Protein AF-A0A3N4NFZ6-F1 (afdb_monomer_lite)

pLDDT: mean 78.94, std 17.58, range [36.44, 97.06]

Radius of gyration: 37.86 Å; chains: 1; bounding box: 82×23×106 Å

Organism: NCBI:txid1853276

Secondary structure (DSSP, 8-state):
----------THHHHHHHHHHHHHHHHHHHHHHHHHHHHHS-S------------------S--SS----------STTGGGGHHHHHHHHHHHT--TT-

Foldseek 3Di:
DDDDDDDDDDDPPVVVVVVVVVVVVVVVVVVVVVVVVVVPPDPDPPDPPPPPPPVPVPDDDPDDPPDDFAADDADDDDCSVVCVVVVVVVCVVVVDDGPD

Structure (mmCIF, N/CA/C/O backbone):
data_AF-A0A3N4NFZ6-F1
#
_entry.id   AF-A0A3N4NFZ6-F1
#
loop_
_atom_site.group_PDB
_atom_site.id
_atom_site.type_symbol
_atom_site.label_atom_id
_atom_site.label_alt_id
_atom_site.label_comp_id
_atom_site.label_asym_id
_atom_site.label_entity_id
_atom_site.label_seq_id
_atom_site.pdbx_PDB_ins_code
_atom_site.Cartn_x
_atom_site.Cartn_y
_atom_site.Cartn_z
_atom_site.occupancy
_atom_site.B_iso_or_equiv
_atom_site.auth_seq_id
_atom_site.auth_comp_id
_atom_site.auth_asym_id
_atom_site.auth_atom_id
_atom_site.pdbx_PDB_model_num
ATOM 1 N N . MET A 1 1 ? 57.651 -0.594 -87.133 1.00 37.31 1 MET A N 1
ATOM 2 C CA . MET A 1 1 ? 56.608 0.444 -87.015 1.00 37.31 1 MET A CA 1
ATOM 3 C C . MET A 1 1 ? 55.800 0.098 -85.773 1.00 37.31 1 MET A C 1
ATOM 5 O O . MET A 1 1 ? 55.161 -0.943 -85.755 1.00 37.31 1 MET A O 1
ATOM 9 N N . LEU A 1 2 ? 55.997 0.855 -84.694 1.00 36.44 2 LEU A N 1
ATOM 10 C CA . LEU A 1 2 ? 55.379 0.637 -83.383 1.00 36.44 2 LEU A CA 1
ATOM 11 C C . LEU A 1 2 ? 53.959 1.216 -83.414 1.00 36.44 2 LEU A C 1
ATOM 13 O O . LEU A 1 2 ? 53.805 2.369 -83.813 1.00 36.44 2 LEU A O 1
ATOM 17 N N . ILE A 1 3 ? 52.947 0.450 -83.000 1.00 45.25 3 ILE A N 1
ATOM 18 C CA . ILE A 1 3 ? 51.616 1.000 -82.715 1.00 45.25 3 ILE A CA 1
ATOM 19 C C . ILE A 1 3 ? 51.429 1.053 -81.200 1.00 45.25 3 ILE A C 1
ATOM 21 O O . ILE A 1 3 ? 51.752 0.119 -80.470 1.00 45.25 3 ILE A O 1
ATOM 25 N N . SER A 1 4 ? 50.986 2.239 -80.801 1.00 37.25 4 SER A N 1
ATOM 26 C CA . SER A 1 4 ? 51.023 2.872 -79.493 1.00 37.25 4 SER A CA 1
ATOM 27 C C . SER A 1 4 ? 50.062 2.279 -78.459 1.00 37.25 4 SER A C 1
ATOM 29 O O . SER A 1 4 ? 49.038 1.690 -78.793 1.00 37.25 4 SER A O 1
ATOM 31 N N . MET A 1 5 ? 50.398 2.534 -77.193 1.00 50.19 5 MET A N 1
ATOM 32 C CA . MET A 1 5 ? 49.604 2.297 -75.986 1.00 50.19 5 MET A CA 1
ATOM 33 C C . MET A 1 5 ? 48.307 3.126 -75.954 1.00 50.19 5 MET A C 1
ATOM 35 O O . MET A 1 5 ? 48.284 4.254 -76.441 1.00 50.19 5 MET A O 1
ATOM 39 N N . ALA A 1 6 ? 47.302 2.634 -75.225 1.00 43.66 6 ALA A N 1
ATOM 40 C CA . ALA A 1 6 ? 46.414 3.446 -74.382 1.00 43.66 6 ALA A CA 1
ATOM 41 C C . ALA A 1 6 ? 45.920 2.535 -73.237 1.00 43.66 6 ALA A C 1
ATOM 43 O O . ALA A 1 6 ? 45.155 1.606 -73.464 1.00 43.66 6 ALA A O 1
ATOM 44 N N . ALA A 1 7 ? 46.606 2.526 -72.093 1.00 43.53 7 ALA A N 1
ATOM 45 C CA . ALA A 1 7 ? 46.407 3.429 -70.953 1.00 43.53 7 ALA A CA 1
ATOM 46 C C . ALA A 1 7 ? 45.129 3.091 -70.160 1.00 43.53 7 ALA A C 1
ATOM 48 O O . ALA A 1 7 ? 44.046 3.618 -70.395 1.00 43.53 7 ALA A O 1
ATOM 49 N N . SER A 1 8 ? 45.311 2.183 -69.201 1.00 51.09 8 SER A N 1
ATOM 50 C CA . SER A 1 8 ? 44.405 1.858 -68.101 1.00 51.09 8 SER A CA 1
ATOM 51 C C . SER A 1 8 ? 44.089 3.102 -67.264 1.00 51.09 8 SER A C 1
ATOM 53 O O . SER A 1 8 ? 45.008 3.758 -66.778 1.00 51.09 8 SER A O 1
ATOM 55 N N . GLY A 1 9 ? 42.810 3.406 -67.039 1.00 52.28 9 GLY A N 1
ATOM 56 C CA . GLY A 1 9 ? 42.424 4.576 -66.246 1.00 52.28 9 GLY A CA 1
ATOM 57 C C . GLY A 1 9 ? 40.978 4.570 -65.758 1.00 52.28 9 GLY A C 1
ATOM 58 O O . GLY A 1 9 ? 40.268 5.529 -66.025 1.00 52.28 9 GLY A O 1
ATOM 59 N N . ILE A 1 10 ? 40.517 3.508 -65.078 1.00 51.97 10 ILE A N 1
ATOM 60 C CA . ILE A 1 10 ? 39.158 3.488 -64.479 1.00 51.97 10 ILE A CA 1
ATOM 61 C C . ILE A 1 10 ? 39.120 3.038 -62.996 1.00 51.97 10 ILE A C 1
ATOM 63 O O . ILE A 1 10 ? 38.121 3.252 -62.325 1.00 51.97 10 ILE A O 1
ATOM 67 N N . VAL A 1 11 ? 40.191 2.509 -62.393 1.00 54.09 11 VAL A N 1
ATOM 68 C CA . VAL A 1 11 ? 40.053 1.798 -61.093 1.00 54.09 11 VAL A CA 1
ATOM 69 C C . VAL A 1 11 ? 40.061 2.701 -59.834 1.00 54.09 11 VAL A C 1
ATOM 71 O O . VAL A 1 11 ? 39.621 2.269 -58.780 1.00 54.09 11 VAL A O 1
ATOM 74 N N . PHE A 1 12 ? 40.467 3.976 -59.904 1.00 54.50 12 PHE A N 1
ATOM 75 C CA . PHE A 1 12 ? 40.689 4.802 -58.692 1.00 54.50 12 PHE A CA 1
ATOM 76 C C . PHE A 1 12 ? 39.483 5.630 -58.189 1.00 54.50 12 PHE A C 1
ATOM 78 O O . PHE A 1 12 ? 39.548 6.219 -57.107 1.00 54.50 12 PHE A O 1
ATOM 85 N N . ALA A 1 13 ? 38.388 5.717 -58.955 1.00 53.59 13 ALA A N 1
ATOM 86 C CA . ALA A 1 13 ? 37.213 6.519 -58.580 1.00 53.59 13 ALA A CA 1
ATOM 87 C C . ALA A 1 13 ? 36.252 5.786 -57.618 1.00 53.59 13 ALA A C 1
ATOM 89 O O . ALA A 1 13 ? 35.582 6.431 -56.812 1.00 53.59 13 ALA A O 1
ATOM 90 N N . ASP A 1 14 ? 36.226 4.452 -57.675 1.00 62.97 14 ASP A N 1
ATOM 91 C CA . ASP A 1 14 ? 35.317 3.588 -56.907 1.00 62.97 14 ASP A CA 1
ATOM 92 C C . ASP A 1 14 ? 35.743 3.457 -55.431 1.00 62.97 14 ASP A C 1
ATOM 94 O O . ASP A 1 14 ? 34.922 3.589 -54.526 1.00 62.97 14 ASP A O 1
ATOM 98 N N . GLU A 1 15 ? 37.049 3.339 -55.153 1.00 67.12 15 GLU A N 1
ATOM 99 C CA . GLU A 1 15 ? 37.576 3.263 -53.778 1.00 67.12 15 GLU A CA 1
ATOM 100 C C . GLU A 1 15 ? 37.353 4.552 -52.980 1.00 67.12 15 GLU A C 1
ATOM 102 O O . GLU A 1 15 ? 36.999 4.502 -51.801 1.00 67.12 15 GLU A O 1
ATOM 107 N N . ASN A 1 16 ? 37.512 5.719 -53.614 1.00 78.75 16 ASN A N 1
ATOM 108 C CA . ASN A 1 16 ? 37.250 6.998 -52.954 1.00 78.75 16 ASN A CA 1
ATOM 109 C C . ASN A 1 16 ? 35.761 7.157 -52.621 1.00 78.75 16 ASN A C 1
ATOM 111 O O . ASN A 1 16 ? 35.429 7.599 -51.523 1.00 78.75 16 ASN A O 1
ATOM 115 N N . GLN A 1 17 ? 34.856 6.763 -53.522 1.00 83.00 17 GLN A N 1
ATOM 116 C CA . GLN A 1 17 ? 33.417 6.789 -53.242 1.00 83.00 17 GLN A CA 1
ATOM 117 C C . GLN A 1 17 ? 33.026 5.779 -52.156 1.00 83.00 17 GLN A C 1
ATOM 119 O O . GLN A 1 17 ? 32.267 6.129 -51.249 1.00 83.00 17 GLN A O 1
ATOM 124 N N . ALA A 1 18 ? 33.586 4.569 -52.180 1.00 85.38 18 ALA A N 1
ATOM 125 C CA . ALA A 1 18 ? 33.352 3.554 -51.156 1.00 85.38 18 ALA A CA 1
ATOM 126 C C . ALA A 1 18 ? 33.817 4.013 -49.761 1.00 85.38 18 ALA A C 1
ATOM 128 O O . ALA A 1 18 ? 33.073 3.854 -48.787 1.00 85.38 18 ALA A O 1
ATOM 129 N N . LEU A 1 19 ? 34.987 4.660 -49.662 1.00 89.56 19 LEU A N 1
ATOM 130 C CA . LEU A 1 19 ? 35.469 5.253 -48.408 1.00 89.56 19 LEU A CA 1
ATOM 131 C C . LEU A 1 19 ? 34.525 6.344 -47.891 1.00 89.56 19 LEU A C 1
ATOM 133 O O . LEU A 1 19 ? 34.221 6.384 -46.699 1.00 89.56 19 LEU A O 1
ATOM 137 N N . GLN A 1 20 ? 34.043 7.220 -48.775 1.00 89.00 20 GLN A N 1
ATOM 138 C CA . GLN A 1 20 ? 33.118 8.297 -48.409 1.00 89.00 20 GLN A CA 1
ATOM 139 C C . GLN A 1 20 ? 31.774 7.742 -47.920 1.00 89.00 20 GLN A C 1
ATOM 141 O O . GLN A 1 20 ? 31.235 8.206 -46.914 1.00 89.00 20 GLN A O 1
ATOM 146 N N . ILE A 1 21 ? 31.243 6.707 -48.573 1.00 92.00 21 ILE A N 1
ATOM 147 C CA . ILE A 1 21 ? 30.018 6.023 -48.135 1.00 92.00 21 ILE A CA 1
ATOM 148 C C . ILE A 1 21 ? 30.230 5.376 -46.760 1.00 92.00 21 ILE A C 1
ATOM 150 O O . ILE A 1 21 ? 29.371 5.490 -45.882 1.00 92.00 21 ILE A O 1
ATOM 154 N N . GLN A 1 22 ? 31.378 4.732 -46.541 1.00 92.12 22 GLN A N 1
ATOM 155 C CA . GLN A 1 22 ? 31.710 4.118 -45.257 1.00 92.12 22 GLN A CA 1
ATOM 156 C C . GLN A 1 22 ? 31.818 5.155 -44.132 1.00 92.12 22 GLN A C 1
ATOM 158 O O . GLN A 1 22 ? 31.250 4.940 -43.060 1.00 92.12 22 GLN A O 1
ATOM 163 N N . GLN A 1 23 ? 32.479 6.289 -44.377 1.00 91.88 23 GLN A N 1
ATOM 164 C CA . GLN A 1 23 ? 32.582 7.376 -43.400 1.00 91.88 23 GLN A CA 1
ATOM 165 C C . GLN A 1 23 ? 31.212 7.968 -43.048 1.00 91.88 23 GLN A C 1
ATOM 167 O O . GLN A 1 23 ? 30.908 8.140 -41.869 1.00 91.88 23 GLN A O 1
ATOM 172 N N . ASN A 1 24 ? 30.348 8.194 -44.042 1.00 93.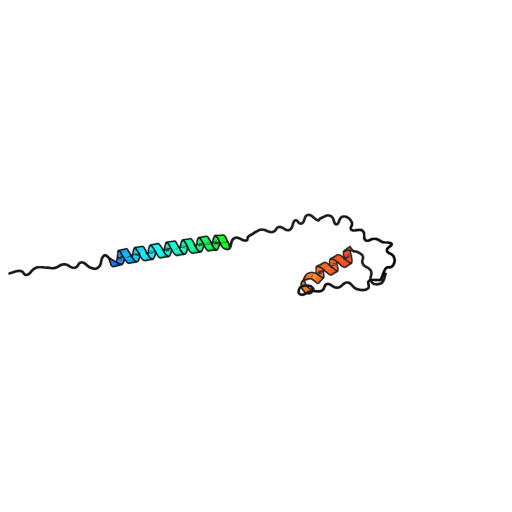62 24 ASN A N 1
ATOM 173 C CA . ASN A 1 24 ? 28.989 8.685 -43.800 1.00 93.62 24 ASN A CA 1
ATOM 174 C C . ASN A 1 24 ? 28.152 7.706 -42.960 1.00 93.62 24 ASN A C 1
ATOM 176 O O . ASN A 1 24 ? 27.413 8.131 -42.071 1.00 93.62 24 ASN A O 1
ATOM 180 N N . ARG A 1 25 ? 28.282 6.390 -43.191 1.00 93.94 25 ARG A N 1
ATOM 181 C CA . ARG A 1 25 ? 27.580 5.385 -42.373 1.00 93.94 25 ARG A CA 1
ATOM 182 C C . ARG A 1 25 ? 28.044 5.394 -40.920 1.00 93.94 25 ARG A C 1
ATOM 184 O O . ARG A 1 25 ? 27.202 5.355 -40.028 1.00 93.94 25 ARG A O 1
ATOM 191 N N . LEU A 1 26 ? 29.352 5.496 -40.687 1.00 95.94 26 LEU A N 1
ATOM 192 C CA . LEU A 1 26 ? 29.905 5.579 -39.333 1.00 95.94 26 LEU A CA 1
ATOM 193 C C . LEU A 1 26 ? 29.384 6.810 -38.582 1.00 95.94 26 LEU A C 1
ATOM 195 O O . LEU A 1 26 ? 28.976 6.693 -37.429 1.00 95.94 26 LEU A O 1
ATOM 199 N N . GLN A 1 27 ? 29.326 7.967 -39.246 1.00 94.75 27 GLN A N 1
ATOM 200 C CA . GLN A 1 27 ? 28.781 9.191 -38.652 1.00 94.75 27 GLN A CA 1
ATOM 201 C C . GLN A 1 27 ? 27.294 9.048 -38.300 1.00 94.75 27 GLN A C 1
ATOM 203 O O . GLN A 1 27 ? 26.880 9.417 -37.202 1.00 94.75 27 GLN A O 1
ATOM 208 N N . GLN A 1 28 ? 26.487 8.461 -39.188 1.00 95.38 28 GLN A N 1
ATOM 209 C CA . GLN A 1 28 ? 25.067 8.219 -38.908 1.00 95.38 28 GLN A CA 1
ATOM 210 C C . GLN A 1 28 ? 24.851 7.252 -37.738 1.00 95.38 28 GLN A C 1
ATOM 212 O O . GLN A 1 28 ? 23.927 7.433 -36.945 1.00 95.38 28 GLN A O 1
ATOM 217 N N . GLU A 1 29 ? 25.677 6.212 -37.622 1.00 94.56 29 GLU A N 1
ATOM 218 C CA . GLU A 1 29 ? 25.597 5.271 -36.503 1.00 94.56 29 GLU A CA 1
ATOM 219 C C . GLU A 1 29 ? 25.965 5.924 -35.170 1.00 94.56 29 GLU A C 1
ATOM 221 O O . GLU A 1 29 ? 25.292 5.659 -34.170 1.00 94.56 29 GLU A O 1
ATOM 226 N N . GLN A 1 30 ? 26.977 6.796 -35.159 1.00 94.88 30 GLN A N 1
ATOM 227 C CA . GLN A 1 30 ? 27.346 7.584 -33.979 1.00 94.88 30 GLN A CA 1
ATOM 228 C C . GLN A 1 30 ? 26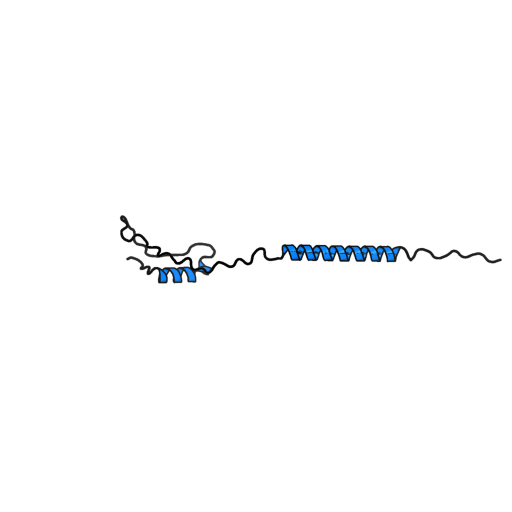.195 8.494 -33.541 1.00 94.88 30 GLN A C 1
ATOM 230 O O . GLN A 1 30 ? 25.748 8.395 -32.401 1.00 94.88 30 GLN A O 1
ATOM 235 N N . GLN A 1 31 ? 25.626 9.273 -34.465 1.00 94.81 31 GLN A N 1
ATOM 236 C CA . GLN A 1 31 ? 24.489 10.154 -34.169 1.00 94.81 31 GLN A CA 1
ATOM 237 C C . GLN A 1 31 ? 23.281 9.386 -33.615 1.00 94.81 31 GLN A C 1
ATOM 239 O O . GLN A 1 31 ? 22.625 9.837 -32.677 1.00 94.81 31 GLN A O 1
ATOM 244 N N . ARG A 1 32 ? 22.990 8.197 -34.162 1.00 93.94 32 ARG A N 1
ATOM 245 C CA . ARG A 1 32 ? 21.888 7.352 -33.676 1.00 93.94 32 ARG A CA 1
ATOM 246 C C . ARG A 1 32 ? 22.128 6.863 -32.246 1.00 93.94 32 ARG A C 1
ATOM 248 O O . ARG A 1 32 ? 21.182 6.806 -31.465 1.00 93.94 32 ARG A O 1
ATOM 255 N N . ARG A 1 33 ? 23.370 6.495 -31.909 1.00 93.56 33 ARG A N 1
ATOM 256 C CA . ARG A 1 33 ? 23.742 6.070 -30.550 1.00 93.56 33 ARG A CA 1
ATOM 257 C C . ARG A 1 33 ? 23.596 7.212 -29.552 1.00 93.56 33 ARG A C 1
ATOM 259 O O . ARG A 1 33 ? 22.948 7.016 -28.532 1.00 93.56 33 ARG A O 1
ATOM 266 N N . GLU A 1 34 ? 24.112 8.391 -29.880 1.00 91.56 34 GLU A N 1
ATOM 267 C CA . GLU A 1 34 ? 24.025 9.576 -29.015 1.00 91.56 34 GLU A CA 1
ATOM 268 C C . GLU A 1 34 ? 22.567 9.961 -28.723 1.00 91.56 34 GLU A C 1
ATOM 270 O O . GLU A 1 34 ? 22.194 10.183 -27.571 1.00 91.56 34 GLU A O 1
ATOM 275 N N . GLN A 1 35 ? 21.707 9.960 -29.749 1.00 90.50 35 GLN A N 1
ATOM 276 C CA . GLN A 1 35 ? 20.273 10.218 -29.574 1.00 90.50 35 GLN A CA 1
ATOM 277 C C . GLN A 1 35 ? 19.607 9.176 -28.670 1.00 90.50 35 GLN A C 1
ATOM 279 O O . GLN A 1 35 ? 18.796 9.518 -27.812 1.00 90.50 35 GLN A O 1
ATOM 284 N N . PHE A 1 36 ? 19.951 7.900 -28.846 1.00 90.88 36 PHE A N 1
ATOM 285 C CA . PHE A 1 36 ? 19.398 6.822 -28.034 1.00 90.88 36 PHE A CA 1
ATOM 286 C C . PHE A 1 36 ? 19.815 6.933 -26.564 1.00 90.88 36 PHE A C 1
ATOM 288 O O . PHE A 1 36 ? 18.974 6.782 -25.681 1.00 90.88 36 PHE A O 1
ATOM 295 N N . GLU A 1 37 ? 21.082 7.250 -26.292 1.00 88.12 37 GLU A N 1
ATOM 296 C CA . GLU A 1 37 ? 21.589 7.475 -24.933 1.00 88.12 37 GLU A CA 1
ATOM 297 C C . GLU A 1 37 ? 20.931 8.684 -24.258 1.00 88.12 37 GLU A C 1
ATOM 299 O O . GLU A 1 37 ? 20.661 8.647 -23.057 1.00 88.12 37 GLU A O 1
ATOM 304 N N . GLN A 1 38 ? 20.623 9.738 -25.016 1.00 84.06 38 GLN A N 1
ATOM 305 C CA . GLN A 1 38 ? 19.909 10.902 -24.492 1.00 84.06 38 GLN A CA 1
ATOM 306 C C . GLN A 1 38 ? 18.455 10.572 -24.120 1.00 84.06 38 GLN A C 1
ATOM 308 O O . GLN A 1 38 ? 17.957 11.065 -23.112 1.00 84.06 38 GLN A O 1
ATOM 313 N N . ILE A 1 39 ? 17.787 9.715 -24.899 1.00 83.62 39 ILE A N 1
ATOM 314 C CA . ILE A 1 39 ? 16.401 9.285 -24.642 1.00 83.62 39 ILE A CA 1
ATOM 315 C C . ILE A 1 39 ? 16.329 8.243 -23.515 1.00 83.62 39 ILE A C 1
ATOM 317 O O . ILE A 1 39 ? 15.351 8.208 -22.771 1.00 83.62 39 ILE A O 1
ATOM 321 N N . MET A 1 40 ? 17.341 7.380 -23.386 1.00 83.00 40 MET A N 1
ATOM 322 C CA . MET A 1 40 ? 17.380 6.332 -22.360 1.00 83.00 40 MET A CA 1
ATOM 323 C C . MET A 1 40 ? 17.809 6.821 -20.977 1.00 83.00 40 MET A C 1
ATOM 325 O O . MET A 1 40 ? 17.749 6.036 -20.028 1.00 83.00 40 MET A O 1
ATOM 329 N N . GLN A 1 41 ? 18.235 8.077 -20.831 1.00 73.81 41 GLN A N 1
ATOM 330 C CA . GLN A 1 41 ? 18.493 8.623 -19.505 1.00 73.81 41 GLN A CA 1
ATOM 331 C C . GLN A 1 41 ? 17.190 8.602 -18.692 1.00 73.81 41 GLN A C 1
ATOM 333 O O . GLN A 1 41 ? 16.191 9.177 -19.129 1.00 73.81 41 GLN A O 1
ATOM 338 N N . PRO A 1 42 ? 17.165 7.904 -17.540 1.00 70.94 42 PRO A N 1
ATOM 339 C CA . PRO A 1 42 ? 15.977 7.837 -16.707 1.00 70.94 42 PRO A CA 1
ATOM 340 C C . PRO A 1 42 ? 15.593 9.256 -16.300 1.00 70.94 42 PRO A C 1
ATOM 342 O O . PRO A 1 42 ? 16.418 10.008 -15.788 1.00 70.94 42 PRO A O 1
ATOM 345 N N . SER A 1 43 ? 14.346 9.615 -16.587 1.00 67.88 43 SER A N 1
ATOM 346 C CA . SER A 1 43 ? 13.884 10.998 -16.583 1.00 67.88 43 SER A CA 1
ATOM 347 C C . SER A 1 43 ? 13.888 11.654 -15.206 1.00 67.88 43 SER A C 1
ATOM 349 O O . SER A 1 43 ? 13.931 12.869 -15.173 1.00 67.88 43 SER A O 1
ATOM 351 N N . ASP A 1 44 ? 13.909 10.888 -14.109 1.00 65.94 44 ASP A N 1
ATOM 352 C CA . ASP A 1 44 ? 14.086 11.396 -12.746 1.00 65.94 44 ASP A CA 1
ATOM 353 C C . ASP A 1 44 ? 14.453 10.248 -11.786 1.00 65.94 44 ASP A C 1
ATOM 355 O O . ASP A 1 44 ? 13.797 9.202 -11.777 1.00 65.94 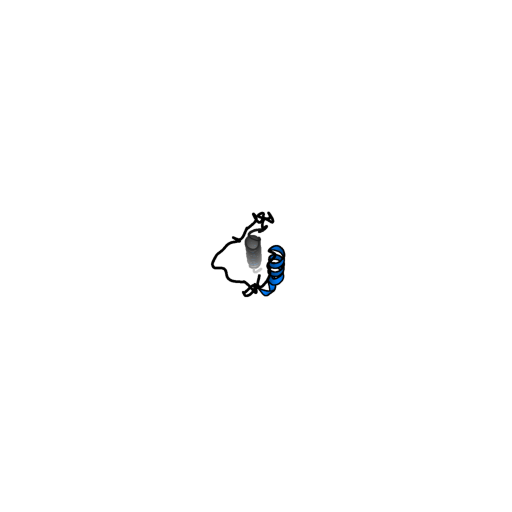44 ASP A O 1
ATOM 359 N N . ASP A 1 45 ? 15.460 10.446 -10.927 1.00 67.38 45 ASP A N 1
ATOM 360 C CA . ASP A 1 45 ? 15.629 9.626 -9.717 1.00 67.38 45 ASP A CA 1
ATOM 361 C C . ASP A 1 45 ? 14.588 10.095 -8.689 1.00 67.38 45 ASP A C 1
ATOM 363 O O . ASP A 1 45 ? 14.849 10.975 -7.864 1.00 67.38 45 ASP A O 1
ATOM 367 N N . VAL A 1 46 ? 13.361 9.566 -8.790 1.00 71.56 46 VAL A N 1
ATOM 368 C CA . VAL A 1 46 ? 12.270 9.876 -7.854 1.00 71.56 46 VAL A CA 1
ATOM 369 C C . VAL A 1 46 ? 12.587 9.247 -6.502 1.00 71.56 46 VAL A C 1
ATOM 371 O O . VAL A 1 46 ? 12.145 8.149 -6.154 1.00 71.56 46 VAL A O 1
ATOM 374 N N . ARG A 1 47 ? 13.349 9.981 -5.700 1.00 69.62 47 ARG A N 1
ATOM 375 C CA . ARG A 1 47 ? 13.483 9.721 -4.274 1.00 69.62 47 ARG A CA 1
ATOM 376 C C . ARG A 1 47 ? 12.204 10.188 -3.602 1.00 69.62 47 ARG A C 1
ATOM 378 O O . ARG A 1 47 ? 12.007 11.377 -3.388 1.00 69.62 47 ARG A O 1
ATOM 385 N N . LEU A 1 48 ? 11.315 9.243 -3.294 1.00 67.75 48 LEU A N 1
ATOM 386 C CA . LEU A 1 48 ? 10.206 9.512 -2.385 1.00 67.75 48 LEU A CA 1
ATOM 387 C C . LEU A 1 48 ? 10.819 9.985 -1.070 1.00 67.75 48 LEU A C 1
ATOM 389 O O . LEU A 1 48 ? 11.516 9.208 -0.413 1.00 67.75 48 LEU A O 1
ATOM 393 N N . ASP A 1 49 ? 10.591 11.250 -0.717 1.00 61.88 49 ASP A N 1
ATOM 394 C CA . ASP A 1 49 ? 11.014 11.788 0.564 1.00 61.88 49 ASP A CA 1
ATOM 395 C C . ASP A 1 49 ? 10.428 10.900 1.659 1.00 61.88 49 ASP A C 1
ATOM 397 O O . ASP A 1 49 ? 9.245 10.950 1.988 1.00 61.88 49 ASP A O 1
ATOM 401 N N . SER A 1 50 ? 11.291 10.081 2.259 1.00 57.22 50 SER A N 1
ATOM 402 C CA . SER A 1 50 ? 10.996 9.326 3.469 1.00 57.22 50 SER A CA 1
ATOM 403 C C . SER A 1 50 ? 10.974 10.243 4.685 1.00 57.22 50 SER A C 1
ATOM 405 O O . SER A 1 50 ? 11.106 9.755 5.811 1.00 57.22 50 SER A O 1
ATOM 407 N N . SER A 1 51 ? 10.860 11.563 4.479 1.00 56.12 51 SER A N 1
ATOM 408 C CA . SER A 1 51 ? 10.310 12.423 5.502 1.00 56.12 51 SER A CA 1
ATOM 409 C C . SER A 1 51 ? 8.967 11.800 5.800 1.00 56.12 51 SER A C 1
ATOM 411 O O . SER A 1 51 ? 8.009 11.911 5.037 1.00 56.12 51 SER A O 1
ATOM 413 N N . SER A 1 52 ? 8.954 11.029 6.883 1.00 54.03 52 SER A N 1
ATOM 414 C CA . SER A 1 52 ? 7.784 10.808 7.677 1.00 54.03 52 SER A CA 1
ATOM 415 C C . SER A 1 52 ? 7.173 12.191 7.790 1.00 54.03 52 SER A C 1
ATOM 417 O O . SER A 1 52 ? 7.579 12.976 8.649 1.00 54.03 52 SER A O 1
ATOM 419 N N . ALA A 1 53 ? 6.237 12.512 6.891 1.00 50.94 53 ALA A N 1
ATOM 420 C CA . ALA A 1 53 ? 5.111 13.323 7.249 1.00 50.94 53 ALA A CA 1
ATOM 421 C C . ALA A 1 53 ? 4.718 12.668 8.554 1.00 50.94 53 ALA A C 1
ATOM 423 O O . ALA A 1 53 ? 4.282 11.510 8.577 1.00 50.94 53 ALA A O 1
ATOM 424 N N . SER A 1 54 ? 5.119 13.325 9.645 1.00 51.84 54 SER A N 1
ATOM 425 C CA . SER A 1 54 ? 4.671 12.967 10.960 1.00 51.84 54 SER A CA 1
ATOM 426 C C . SER A 1 54 ? 3.199 12.768 10.713 1.00 51.84 54 SER A C 1
ATOM 428 O O . SER A 1 54 ? 2.555 13.626 10.098 1.00 51.84 54 SER A O 1
ATOM 430 N N . ILE A 1 55 ? 2.717 11.559 10.990 1.00 55.66 55 ILE A N 1
ATOM 431 C CA . ILE A 1 55 ? 1.292 11.326 11.049 1.00 55.66 55 ILE A CA 1
ATOM 432 C C . ILE A 1 55 ? 0.895 12.306 12.144 1.00 55.66 55 ILE A C 1
ATOM 434 O O . ILE A 1 55 ? 1.027 11.989 13.323 1.00 55.66 55 ILE A O 1
ATOM 438 N N . GLN A 1 56 ? 0.619 13.557 11.757 1.00 54.84 56 GLN A N 1
ATOM 439 C CA . GLN A 1 56 ? 0.078 14.591 12.600 1.00 54.84 56 GLN A CA 1
ATOM 440 C C . GLN A 1 56 ? -1.146 13.885 13.089 1.00 54.84 56 GLN A C 1
ATOM 442 O O . GLN A 1 56 ? -1.991 13.557 12.261 1.00 54.84 56 GLN A O 1
ATOM 447 N N . THR A 1 57 ? -1.084 13.479 14.353 1.00 59.69 57 THR A N 1
ATOM 448 C CA . THR A 1 57 ? -1.979 12.545 15.023 1.00 59.69 57 THR A CA 1
ATOM 449 C C . THR A 1 57 ? -3.363 12.707 14.433 1.00 59.69 57 THR A C 1
ATOM 451 O O . THR A 1 57 ? -4.079 13.640 14.792 1.00 59.69 57 THR A O 1
ATOM 454 N N . PHE A 1 58 ? -3.676 11.877 13.433 1.00 63.78 58 PHE A N 1
ATOM 455 C CA . PHE A 1 58 ? -4.923 11.988 12.705 1.00 63.78 58 PHE A CA 1
ATOM 456 C C . PHE A 1 58 ? -5.942 11.401 13.659 1.00 63.78 58 PHE A C 1
ATOM 458 O O . PHE A 1 58 ? -6.106 10.187 13.758 1.00 63.78 58 PHE A O 1
ATOM 465 N N . SER A 1 59 ? -6.499 12.274 14.490 1.00 68.81 59 SER A N 1
ATOM 466 C CA . SER A 1 59 ? -7.481 11.891 15.480 1.00 68.81 59 SER A CA 1
ATOM 467 C C . SER A 1 59 ? -8.814 11.818 14.768 1.00 68.81 59 SER A C 1
ATOM 469 O O . SER A 1 59 ? -9.375 12.843 14.383 1.00 68.81 59 SER A O 1
ATOM 471 N N . LEU A 1 60 ? -9.319 10.600 14.608 1.00 73.69 60 LEU A N 1
ATOM 472 C CA . LEU A 1 60 ? -10.699 10.394 14.202 1.00 73.69 60 LEU A CA 1
ATOM 473 C C . LEU A 1 60 ? -11.635 11.001 15.261 1.00 73.69 60 LEU A C 1
ATOM 475 O O . LEU A 1 60 ? -11.327 10.910 16.461 1.00 73.69 60 LEU A O 1
ATOM 479 N N . PRO A 1 61 ? -12.763 11.608 14.862 1.00 80.62 61 PRO A N 1
ATOM 480 C CA . PRO A 1 61 ? -13.762 12.077 15.809 1.00 80.62 61 PRO A CA 1
ATOM 481 C C . PRO A 1 61 ? -14.311 10.881 16.599 1.00 80.62 61 PRO A C 1
ATOM 483 O O . PRO A 1 61 ? -14.688 9.863 16.032 1.00 80.62 61 PRO A O 1
ATOM 486 N N . GLN A 1 62 ? -14.311 10.974 17.929 1.00 80.25 62 GLN A N 1
ATOM 487 C CA . GLN A 1 62 ? -14.673 9.839 18.793 1.00 80.25 62 GLN A CA 1
ATOM 488 C C . GLN A 1 62 ? -16.167 9.788 19.146 1.00 80.25 62 GLN A C 1
ATOM 490 O O . GLN A 1 62 ? -16.657 8.760 19.591 1.00 80.25 62 GLN A O 1
ATOM 495 N N . ASN A 1 63 ? -16.894 10.894 18.960 1.00 84.69 63 ASN A N 1
ATOM 496 C CA . ASN A 1 63 ? -18.278 11.058 19.419 1.00 84.69 63 ASN A CA 1
ATOM 497 C C . ASN A 1 63 ? -19.219 11.386 18.250 1.00 84.69 63 ASN A C 1
ATOM 499 O O . ASN A 1 63 ? -20.031 12.308 18.334 1.00 84.69 63 ASN A O 1
ATOM 503 N N . GLU A 1 64 ? -19.068 10.678 17.133 1.00 86.75 64 GLU A N 1
ATOM 504 C CA . GLU A 1 64 ? -19.979 10.814 15.997 1.00 86.75 64 GLU A CA 1
ATOM 505 C C . GLU A 1 64 ? -21.332 10.169 16.318 1.00 86.75 64 GLU A C 1
ATOM 507 O O . GLU A 1 64 ? -21.406 9.084 16.897 1.00 86.75 64 GLU A O 1
ATOM 512 N N . SER A 1 65 ? -22.421 10.845 15.950 1.00 89.00 65 SER A N 1
ATOM 513 C CA . SER A 1 65 ? -23.775 10.306 16.049 1.00 89.00 65 SER A CA 1
ATOM 514 C C . SER A 1 65 ? -24.622 10.804 14.873 1.00 89.00 65 SER A C 1
ATOM 516 O O . SER A 1 65 ? -24.676 12.018 14.652 1.00 89.00 65 SER A O 1
ATOM 518 N N . PRO A 1 66 ? -25.298 9.906 14.129 1.00 89.44 66 PRO A N 1
ATOM 519 C CA . PRO A 1 66 ? -25.289 8.447 14.285 1.00 89.44 66 PRO A CA 1
ATOM 520 C C . PRO A 1 66 ? -23.971 7.812 13.802 1.00 89.44 66 PRO A C 1
ATOM 522 O O . PRO A 1 66 ? -23.344 8.311 12.874 1.00 89.44 66 PRO A O 1
ATOM 525 N N . CYS A 1 67 ? -23.576 6.692 14.411 1.00 87.62 67 CYS A N 1
ATOM 526 C CA . CYS A 1 67 ? -22.382 5.924 14.042 1.00 87.62 67 CYS A CA 1
ATOM 527 C C . CYS A 1 67 ? -22.767 4.480 13.684 1.00 87.62 67 CYS A C 1
ATOM 529 O O . CYS A 1 67 ? -23.737 3.941 14.223 1.00 87.62 67 CYS A O 1
ATOM 531 N N . PHE A 1 68 ? -22.018 3.863 12.768 1.00 88.19 68 PHE A N 1
ATOM 532 C CA . PHE A 1 68 ? -22.172 2.462 12.387 1.00 88.19 68 PHE A CA 1
ATOM 533 C C . PHE A 1 68 ? -20.908 1.676 12.719 1.00 88.19 68 PHE A C 1
ATOM 535 O O . PHE A 1 68 ? -19.786 2.165 12.602 1.00 88.19 68 PHE A O 1
ATOM 542 N N . THR A 1 69 ? -21.100 0.422 13.108 1.00 90.44 69 THR A N 1
ATOM 543 C CA . THR A 1 69 ? -20.000 -0.463 13.466 1.00 90.44 69 THR A CA 1
ATOM 544 C C . THR A 1 69 ? -19.311 -1.001 12.215 1.00 90.44 69 THR A C 1
ATOM 546 O O . THR A 1 69 ? -19.956 -1.552 11.323 1.00 90.44 69 THR A O 1
ATOM 549 N N . VAL A 1 70 ? -17.984 -0.883 12.162 1.00 91.25 70 VAL A N 1
ATOM 550 C CA . VAL A 1 70 ? -17.163 -1.494 11.110 1.00 91.25 70 VAL A CA 1
ATOM 551 C C . VAL A 1 70 ? -16.680 -2.864 11.585 1.00 91.25 70 VAL A C 1
ATOM 553 O O . VAL A 1 70 ? -16.086 -2.997 12.656 1.00 91.25 70 VAL A O 1
ATOM 556 N N . HIS A 1 71 ? -16.932 -3.898 10.784 1.00 94.31 71 HIS A N 1
ATOM 557 C CA . HIS A 1 71 ? -16.525 -5.273 11.093 1.00 94.31 71 HIS A CA 1
ATOM 558 C C . HIS A 1 71 ? -15.267 -5.706 10.341 1.00 94.31 71 HIS A C 1
ATOM 560 O O . HIS A 1 71 ? -14.438 -6.409 10.907 1.00 94.31 71 HIS A O 1
ATOM 566 N N . ASP A 1 72 ? -15.109 -5.281 9.089 1.00 93.38 72 ASP A N 1
ATOM 567 C CA . ASP A 1 72 ? -13.999 -5.701 8.238 1.00 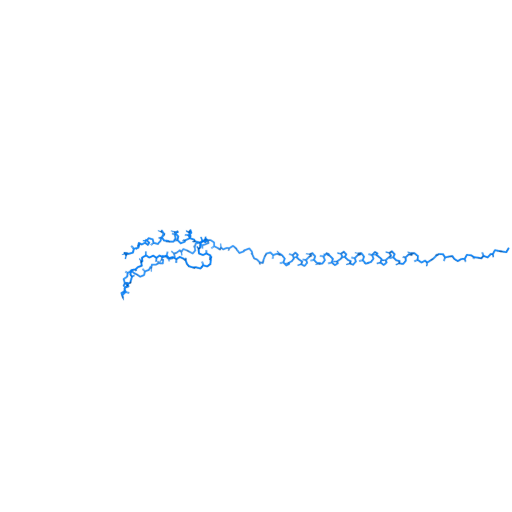93.38 72 ASP A CA 1
ATOM 568 C C . ASP A 1 72 ? -13.471 -4.525 7.412 1.00 93.38 72 ASP A C 1
ATOM 570 O O . ASP A 1 72 ? -14.220 -3.604 7.069 1.00 93.38 72 ASP A O 1
ATOM 574 N N . ILE A 1 73 ? -12.171 -4.555 7.120 1.00 93.44 73 ILE A N 1
ATOM 575 C CA . ILE A 1 73 ? -11.492 -3.587 6.263 1.00 93.44 73 ILE A CA 1
ATOM 576 C C . ILE A 1 73 ? -10.700 -4.381 5.229 1.00 93.44 73 ILE A C 1
ATOM 578 O O . ILE A 1 73 ? -9.714 -5.038 5.560 1.00 93.44 73 ILE A O 1
ATOM 582 N N . SER A 1 74 ? -11.090 -4.253 3.964 1.00 95.44 74 SER A N 1
ATOM 583 C CA . SER A 1 74 ? -10.440 -4.928 2.842 1.00 95.44 74 SER A CA 1
ATOM 584 C C . SER A 1 74 ? -9.857 -3.929 1.847 1.00 95.44 74 SER A C 1
ATOM 586 O O . SER A 1 74 ? -10.487 -2.916 1.539 1.00 95.44 74 SER A O 1
ATOM 588 N N . LEU A 1 75 ? -8.694 -4.245 1.277 1.00 96.44 75 LEU A N 1
ATOM 589 C CA . LEU A 1 75 ? -8.152 -3.518 0.132 1.00 96.44 75 LEU A CA 1
ATOM 590 C C . LEU A 1 75 ? -8.697 -4.122 -1.168 1.00 96.44 75 LEU A C 1
ATOM 592 O O . LEU A 1 75 ? -8.607 -5.333 -1.369 1.00 96.44 75 LEU A O 1
ATOM 596 N N . VAL A 1 76 ? -9.223 -3.280 -2.057 1.00 96.19 76 VAL A N 1
ATOM 597 C CA . VAL A 1 76 ? -9.827 -3.691 -3.335 1.00 96.19 76 VAL A CA 1
ATOM 598 C C . VAL A 1 76 ? -9.067 -3.054 -4.502 1.00 96.19 76 VAL A C 1
ATOM 600 O O . VAL A 1 76 ? -8.624 -1.912 -4.404 1.00 96.19 76 VAL A O 1
ATOM 603 N N . GLY A 1 77 ? -8.904 -3.798 -5.602 1.00 95.50 77 GLY A N 1
ATOM 604 C CA . GLY A 1 77 ? -8.260 -3.347 -6.842 1.00 95.50 77 GLY A CA 1
ATOM 605 C C . GLY A 1 77 ? -7.215 -4.330 -7.378 1.00 95.50 77 GLY A C 1
ATOM 606 O O . GLY A 1 77 ? -6.800 -5.255 -6.679 1.00 95.50 77 GLY A O 1
ATOM 607 N N . ASP A 1 78 ? -6.752 -4.105 -8.609 1.00 97.06 78 ASP A N 1
ATOM 608 C CA . ASP A 1 78 ? -5.918 -5.059 -9.366 1.00 97.06 78 ASP A CA 1
ATOM 609 C C . ASP A 1 78 ? -4.624 -5.461 -8.648 1.00 97.06 78 ASP A C 1
ATOM 611 O O . ASP A 1 78 ? -4.145 -6.589 -8.757 1.00 97.06 78 ASP A O 1
ATOM 615 N N . SER A 1 79 ? -4.045 -4.533 -7.885 1.00 95.69 79 SER A N 1
ATOM 616 C CA . SER A 1 79 ? -2.808 -4.764 -7.136 1.00 95.69 79 SER A CA 1
ATOM 617 C C . SER A 1 79 ? -3.026 -5.001 -5.643 1.00 95.69 79 SER A C 1
ATOM 619 O O . SER A 1 79 ? -2.037 -5.106 -4.921 1.00 95.69 79 SER A O 1
ATOM 621 N N . ALA A 1 80 ? -4.265 -5.131 -5.157 1.00 96.25 80 ALA A N 1
ATOM 622 C CA . ALA A 1 80 ? -4.556 -5.257 -3.724 1.00 96.25 80 ALA A CA 1
ATOM 623 C C . ALA A 1 80 ? -3.745 -6.376 -3.048 1.00 96.25 80 ALA A C 1
ATOM 625 O O . ALA A 1 80 ? -3.153 -6.175 -1.988 1.00 96.25 80 ALA A O 1
ATOM 626 N N . ASN A 1 81 ? -3.607 -7.521 -3.721 1.00 96.00 81 ASN A N 1
ATOM 627 C CA . ASN A 1 81 ? -2.813 -8.655 -3.240 1.00 96.00 81 ASN A CA 1
ATOM 628 C C . ASN A 1 81 ? -1.340 -8.303 -2.976 1.00 96.00 81 ASN A C 1
ATOM 630 O O . ASN A 1 81 ? -0.746 -8.820 -2.033 1.00 96.00 81 ASN A O 1
ATOM 634 N N . LYS A 1 82 ? -0.758 -7.386 -3.757 1.00 96.88 82 LYS A N 1
ATOM 635 C CA . LYS A 1 82 ? 0.632 -6.936 -3.585 1.00 96.88 82 LYS A CA 1
ATOM 636 C C . LYS A 1 82 ? 0.813 -6.067 -2.340 1.00 96.88 82 LYS A C 1
ATOM 638 O O . LYS A 1 82 ? 1.923 -5.975 -1.831 1.00 96.88 82 LYS A O 1
ATOM 643 N N . PHE A 1 83 ? -0.262 -5.455 -1.840 1.00 96.38 83 PHE A N 1
ATOM 644 C CA . PHE A 1 83 ? -0.235 -4.468 -0.757 1.00 96.38 83 PHE A CA 1
ATOM 645 C C . PHE A 1 83 ? -0.923 -4.931 0.531 1.00 96.38 83 PHE A C 1
ATOM 647 O O . PHE A 1 83 ? -1.054 -4.145 1.470 1.00 96.38 83 PHE A O 1
ATOM 654 N N . GLN A 1 84 ? -1.289 -6.212 0.645 1.00 96.38 84 GLN A N 1
ATOM 655 C CA . GLN A 1 84 ? -1.884 -6.747 1.878 1.00 96.38 84 GLN A CA 1
ATOM 656 C C . GLN A 1 84 ? -0.984 -6.540 3.105 1.00 96.38 84 GLN A C 1
ATOM 658 O O . GLN A 1 84 ? -1.465 -6.326 4.215 1.00 96.38 84 GLN A O 1
ATOM 663 N N . PHE A 1 85 ? 0.340 -6.526 2.918 1.00 95.56 85 PHE A N 1
ATOM 664 C CA . PHE A 1 85 ? 1.288 -6.210 3.988 1.00 95.56 85 PHE A CA 1
ATOM 665 C C . PHE A 1 85 ? 1.072 -4.802 4.575 1.00 95.56 85 PHE A C 1
ATOM 667 O O . PHE A 1 85 ? 1.184 -4.619 5.788 1.00 95.56 85 PHE A O 1
ATOM 674 N N . ALA A 1 86 ? 0.747 -3.817 3.731 1.00 95.00 86 ALA A N 1
ATOM 675 C CA . ALA A 1 86 ? 0.533 -2.435 4.137 1.00 95.00 86 ALA A CA 1
ATOM 676 C C . ALA A 1 86 ? -0.797 -2.290 4.880 1.00 95.00 86 ALA A C 1
ATOM 678 O O . ALA A 1 86 ? -0.826 -1.670 5.943 1.00 95.00 86 ALA A O 1
ATOM 679 N N . LEU A 1 87 ? -1.859 -2.942 4.388 1.00 95.06 87 LEU A N 1
ATOM 680 C CA . LEU A 1 87 ? -3.147 -3.006 5.082 1.00 95.06 87 LEU A CA 1
ATOM 681 C C . LEU A 1 87 ? -2.991 -3.626 6.478 1.00 95.06 87 LEU A C 1
ATOM 683 O O . LEU A 1 87 ? -3.390 -3.026 7.473 1.00 95.06 87 LEU A O 1
ATOM 687 N N . ASN A 1 88 ? -2.323 -4.777 6.573 1.00 93.56 88 ASN A N 1
ATOM 688 C CA . ASN A 1 88 ? -2.068 -5.447 7.849 1.00 93.56 88 ASN A CA 1
ATOM 689 C C . ASN A 1 88 ? -1.282 -4.565 8.829 1.00 93.56 88 ASN A C 1
ATOM 691 O O . ASN A 1 88 ? -1.541 -4.580 10.035 1.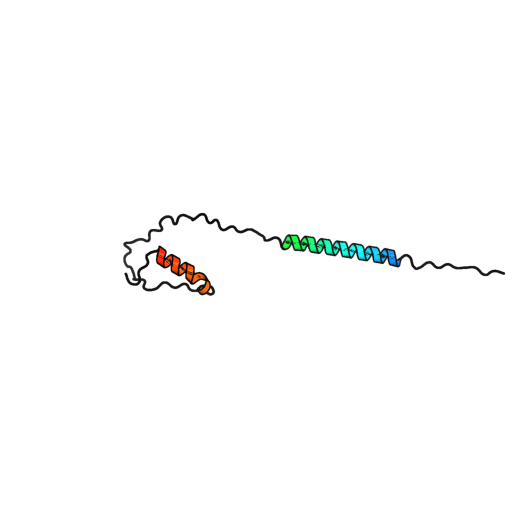00 93.56 88 ASN A O 1
ATOM 695 N N . LYS A 1 89 ? -0.308 -3.796 8.328 1.00 93.38 89 LYS A N 1
ATOM 696 C CA . LYS A 1 89 ? 0.447 -2.839 9.141 1.00 93.38 89 LYS A CA 1
ATOM 697 C C . LYS A 1 89 ? -0.453 -1.698 9.630 1.00 93.38 89 LYS A C 1
ATOM 699 O O . LYS A 1 89 ? -0.430 -1.401 10.822 1.00 93.38 89 LYS A O 1
ATOM 704 N N . ALA A 1 90 ? -1.266 -1.116 8.752 1.00 90.88 90 ALA A N 1
ATOM 705 C CA . ALA A 1 90 ? -2.175 -0.021 9.086 1.00 90.88 90 ALA A CA 1
ATOM 706 C C . ALA A 1 90 ? -3.243 -0.439 1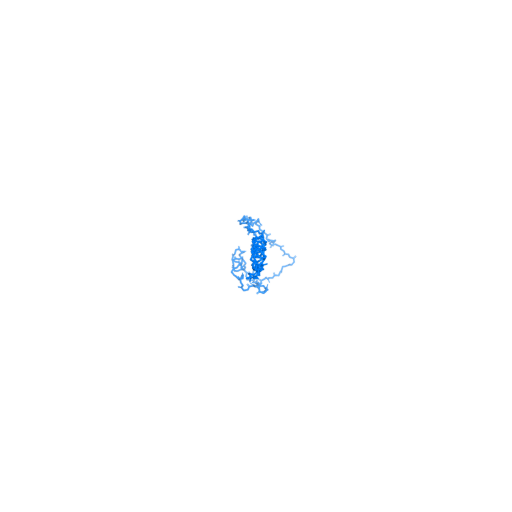0.111 1.00 90.88 90 ALA A C 1
ATOM 708 O O . ALA A 1 90 ? -3.429 0.260 11.106 1.00 90.88 90 ALA A O 1
ATOM 709 N N . ILE A 1 91 ? -3.867 -1.613 9.942 1.00 91.75 91 ILE A N 1
ATOM 710 C CA . ILE A 1 91 ? -4.834 -2.169 10.906 1.00 91.75 91 ILE A CA 1
ATOM 711 C C . ILE A 1 91 ? -4.198 -2.259 12.299 1.00 91.75 91 ILE A C 1
ATOM 713 O O . ILE A 1 91 ? -4.754 -1.739 13.265 1.00 91.75 91 ILE A O 1
ATOM 717 N N . LYS A 1 92 ? -2.984 -2.818 12.401 1.00 89.69 92 LYS A N 1
ATOM 718 C CA . LYS A 1 92 ? -2.257 -2.914 13.679 1.00 89.69 92 LYS A CA 1
ATOM 719 C C . LYS A 1 92 ? -1.935 -1.547 14.284 1.00 89.69 92 LYS A C 1
ATOM 721 O O . LYS A 1 92 ? -2.084 -1.372 15.487 1.00 89.69 92 LYS A O 1
ATOM 726 N N . GLN A 1 93 ? -1.488 -0.589 13.472 1.00 87.06 93 GLN A N 1
ATOM 727 C CA . GLN A 1 93 ? -1.107 0.748 13.943 1.00 87.06 93 GLN A CA 1
ATOM 728 C C . GLN A 1 93 ? -2.309 1.602 14.363 1.00 87.06 93 GLN A C 1
ATOM 730 O O . GLN A 1 93 ? -2.181 2.421 15.266 1.00 87.06 93 GLN A O 1
ATOM 735 N N . SER A 1 94 ? -3.465 1.400 13.729 1.00 84.88 94 SER A N 1
ATOM 736 C CA . SER A 1 94 ? -4.701 2.126 14.043 1.00 84.88 94 SER A CA 1
ATOM 737 C C . SER A 1 94 ? -5.381 1.662 15.335 1.00 84.88 94 SER A C 1
ATOM 739 O O . SER A 1 94 ? -6.238 2.367 15.855 1.00 84.88 94 SER A O 1
ATOM 741 N N . GLY A 1 95 ? -5.033 0.475 15.849 1.00 87.19 95 GLY A N 1
ATOM 742 C CA . GLY A 1 95 ? -5.743 -0.132 16.976 1.00 87.19 95 GLY A CA 1
ATOM 743 C C . GLY A 1 95 ? -7.174 -0.560 16.638 1.00 87.19 95 GLY A C 1
ATOM 744 O O . GLY A 1 95 ? -7.980 -0.707 17.555 1.00 87.19 95 GLY A O 1
ATOM 745 N N . PHE A 1 96 ? -7.489 -0.751 15.350 1.00 88.25 96 PHE A N 1
ATOM 746 C CA . PHE A 1 96 ? -8.807 -1.171 14.882 1.00 88.25 96 PHE A CA 1
ATOM 747 C C . PHE A 1 96 ? -9.272 -2.454 15.578 1.00 88.25 96 PHE A C 1
ATOM 749 O O . PHE A 1 96 ? -8.538 -3.445 15.654 1.00 88.25 96 PHE A O 1
ATOM 756 N N . LYS A 1 97 ? -10.516 -2.433 16.058 1.00 87.06 97 LYS A N 1
ATOM 757 C CA . LYS A 1 97 ? -11.181 -3.577 16.668 1.00 87.06 97 LYS A CA 1
ATOM 758 C C . LYS A 1 97 ? -12.503 -3.825 15.931 1.00 87.06 97 LYS A C 1
ATOM 760 O O . LYS A 1 97 ? -13.388 -2.976 15.978 1.00 87.06 97 LYS A O 1
ATOM 765 N N . PRO A 1 98 ? -12.647 -4.968 15.249 1.00 89.31 98 PRO A N 1
ATOM 766 C CA . PRO A 1 98 ? -13.900 -5.353 14.615 1.00 89.31 98 PRO A CA 1
ATOM 767 C C . PRO A 1 98 ? -15.069 -5.340 15.600 1.00 89.31 98 PRO A C 1
ATOM 769 O O . PRO A 1 98 ? -15.002 -6.004 16.634 1.00 89.31 98 PRO A O 1
ATOM 772 N N . GLY A 1 99 ? -16.168 -4.669 15.256 1.00 83.31 99 GLY A N 1
ATOM 773 C CA . GLY A 1 99 ? -17.413 -4.823 16.015 1.00 83.31 99 GLY A CA 1
ATOM 774 C C . GLY A 1 99 ? -17.553 -3.983 17.292 1.00 83.31 99 GLY A C 1
ATOM 775 O O . GLY A 1 99 ? -18.537 -4.178 18.004 1.00 83.31 99 GLY A O 1
ATOM 776 N N . VAL A 1 100 ? -16.594 -3.104 17.599 1.00 70.62 100 VAL A N 1
ATOM 777 C CA . VAL A 1 100 ? -16.537 -2.302 18.842 1.00 70.62 100 VAL A CA 1
ATOM 778 C C . VAL A 1 100 ? -16.166 -0.858 18.540 1.00 70.62 100 VAL A C 1
ATOM 780 O O . VAL A 1 100 ? -17.115 -0.105 18.245 1.00 70.62 100 VAL A O 1
#

Sequence (100 aa):
MLISMAASGIVFADENQALQIQQNRLQQEQQRREQFEQIMQPSDDVRLDSSSASIQTFSLPQNESPCFTVHDISLVGDSANKFQFALNKAIKQSGFKPGV